Protein AF-W0RCT0-F1 (afdb_monomer_lite)

pLDDT: mean 73.93, std 15.57, range [37.97, 93.81]

Organism: NCBI:txid861299

Sequence (173 aa):
MTDSDYLAAVEHELTRVGLSLAELPGLAMASDAREPFLARLRTLPPGAGWRDVFPDLPPDWREWDALPRYRPLGAYDYAEPPAGPAVHIQWPDRDGDAGRLDTLVAAARAVGWPVYGAGLIPITNAAWPTMDALVVLTRGTEEDTLGKFVEWLEAWSDASLAAIPRRGTEQYR

Radius of gyration: 17.34 Å; chains: 1; bounding box: 39×31×48 Å

Secondary structure (DSSP, 8-state):
--HHHHHHHHHHHHHHHT--GGG--TTTT-GGGHHHHHHHHHHSPTT--HHHH-TT--TTGGGGGS--S----STT--SS---S-EEEEEESSTT--HHHHHHHHHHHHHTT--EEEEEEEE---SS---EEEEEEEPTT--HHHHHHHHHHHHHH-SPEEEEEEE-S-----

Foldseek 3Di:
DDPVVLVVLVQVLCVQQPHHPVLDDPLLPFPVCSVVLSVQSVPDHRVDDPCSSPVPQDPCNVCPVVDLDDDAPPPPRDPDHALAWKFKKWAQDPPDDPVVLVVVQVVCVVVPFQFPDKDWDFDPDPVRGIIMMMTGGHQPQAQVSVVVVQVCDVVPDSIHTRDTPDHSPDDRD

Structure (mmCIF, N/CA/C/O backbone):
data_AF-W0RCT0-F1
#
_entry.id   AF-W0RCT0-F1
#
loop_
_atom_site.group_PDB
_atom_site.id
_atom_site.type_symbol
_atom_site.label_atom_id
_atom_site.label_alt_id
_atom_site.label_comp_id
_atom_site.label_asym_id
_atom_site.label_entity_id
_atom_site.label_seq_id
_atom_site.pdbx_PDB_ins_code
_atom_site.Cartn_x
_atom_site.Cartn_y
_atom_site.Cartn_z
_atom_site.occupancy
_atom_site.B_iso_or_equiv
_atom_site.auth_seq_id
_atom_site.auth_comp_id
_atom_site.auth_asym_id
_atom_site.auth_atom_id
_atom_site.pdbx_PDB_model_num
ATOM 1 N N . MET A 1 1 ? 20.350 11.265 -3.264 1.00 65.06 1 MET A N 1
ATOM 2 C CA . MET A 1 1 ? 19.461 11.712 -4.355 1.00 65.06 1 MET A CA 1
ATOM 3 C C . MET A 1 1 ? 18.214 12.259 -3.691 1.00 65.06 1 MET A C 1
ATOM 5 O O . MET A 1 1 ? 17.753 11.609 -2.761 1.00 65.06 1 MET A O 1
ATOM 9 N N . THR A 1 2 ? 17.741 13.454 -4.043 1.00 81.44 2 THR A N 1
ATOM 10 C CA . THR A 1 2 ? 16.476 13.947 -3.471 1.00 81.44 2 THR A CA 1
ATOM 11 C C . THR A 1 2 ? 15.292 13.224 -4.116 1.00 81.44 2 THR A C 1
ATOM 13 O O . THR A 1 2 ? 15.430 12.675 -5.209 1.00 81.44 2 THR A O 1
ATOM 16 N N . ASP A 1 3 ? 14.124 13.236 -3.474 1.00 75.38 3 ASP A N 1
ATOM 17 C CA . ASP A 1 3 ? 12.895 12.665 -4.048 1.00 75.38 3 ASP A CA 1
ATOM 18 C C . ASP A 1 3 ? 12.552 13.300 -5.403 1.00 75.38 3 ASP A C 1
ATOM 20 O O . ASP A 1 3 ? 12.142 12.609 -6.334 1.00 75.38 3 ASP A O 1
ATOM 24 N N . SER A 1 4 ? 12.816 14.603 -5.543 1.00 79.44 4 SER A N 1
ATOM 25 C CA . SER A 1 4 ? 12.659 15.330 -6.804 1.00 79.44 4 SER A CA 1
ATOM 26 C C . SER A 1 4 ? 13.616 14.825 -7.888 1.00 79.44 4 SER A C 1
ATOM 28 O O . SER A 1 4 ? 13.201 14.628 -9.029 1.00 79.44 4 SER A O 1
ATOM 30 N N . ASP A 1 5 ? 14.887 14.592 -7.547 1.00 84.31 5 ASP A N 1
ATOM 31 C CA . ASP A 1 5 ? 15.881 14.088 -8.506 1.00 84.31 5 ASP A CA 1
ATOM 32 C C . ASP A 1 5 ? 15.563 12.653 -8.942 1.00 84.31 5 ASP A C 1
ATOM 34 O O . ASP A 1 5 ? 15.767 12.286 -10.099 1.00 84.31 5 ASP A O 1
ATOM 38 N N . TYR A 1 6 ? 15.053 11.840 -8.014 1.00 84.94 6 TYR A N 1
ATOM 39 C CA . TYR A 1 6 ? 14.646 10.468 -8.288 1.00 84.94 6 TYR A CA 1
ATOM 40 C C . TYR A 1 6 ? 13.471 10.415 -9.266 1.00 84.94 6 TYR A C 1
ATOM 42 O O . TYR A 1 6 ? 13.548 9.713 -10.274 1.00 84.94 6 TYR A O 1
ATOM 50 N N . LEU A 1 7 ? 12.411 11.186 -9.006 1.00 84.38 7 LEU A N 1
ATOM 51 C CA . LEU A 1 7 ? 11.234 11.234 -9.875 1.00 84.38 7 LEU A CA 1
ATOM 52 C C . LEU A 1 7 ? 11.590 11.712 -11.284 1.00 84.38 7 LEU A C 1
ATOM 54 O O . LEU A 1 7 ? 11.172 11.087 -12.255 1.00 84.38 7 LEU A O 1
ATOM 58 N N . ALA A 1 8 ? 12.432 12.742 -11.399 1.00 86.81 8 ALA A N 1
ATOM 59 C CA . ALA A 1 8 ? 12.912 13.220 -12.692 1.00 86.81 8 ALA A CA 1
ATOM 60 C C . ALA A 1 8 ? 13.717 12.146 -13.448 1.00 86.81 8 ALA A C 1
ATOM 62 O O . ALA A 1 8 ? 13.569 11.987 -14.661 1.00 86.81 8 ALA A O 1
ATOM 63 N N . ALA A 1 9 ? 14.552 11.375 -12.743 1.00 89.56 9 ALA A N 1
ATOM 64 C CA . ALA A 1 9 ? 15.315 10.287 -13.348 1.00 89.56 9 ALA A CA 1
ATOM 65 C C . ALA A 1 9 ? 14.415 9.131 -13.815 1.00 89.56 9 ALA A C 1
ATOM 67 O O . ALA A 1 9 ? 14.640 8.579 -14.891 1.00 89.56 9 ALA A O 1
ATOM 68 N N . VAL A 1 10 ? 13.390 8.780 -13.036 1.00 88.75 10 VAL A N 1
ATOM 69 C CA . VAL A 1 10 ? 12.400 7.764 -13.417 1.00 88.75 10 VAL A CA 1
ATOM 70 C C . VAL A 1 10 ? 11.596 8.221 -14.631 1.00 88.75 10 VAL A C 1
ATOM 72 O O . VAL A 1 10 ? 11.485 7.473 -15.599 1.00 88.75 10 VAL A O 1
ATOM 75 N N . GLU A 1 11 ? 11.078 9.448 -14.620 1.00 90.50 11 GLU A N 1
ATOM 76 C CA . GLU A 1 11 ? 10.303 10.008 -15.731 1.00 90.50 11 GLU A CA 1
ATOM 77 C C . GLU A 1 11 ? 11.115 10.041 -17.032 1.00 90.50 11 GLU A C 1
ATOM 79 O O . GLU A 1 11 ? 10.611 9.665 -18.095 1.00 90.50 11 GLU A O 1
ATOM 84 N N . HIS A 1 12 ? 12.397 10.409 -16.946 1.00 92.75 12 HIS A N 1
ATOM 85 C CA . HIS A 1 12 ? 13.309 10.384 -18.084 1.00 92.75 12 HIS A CA 1
ATOM 86 C C . HIS A 1 12 ? 13.455 8.977 -18.682 1.00 92.75 12 HIS A C 1
ATOM 88 O O . HIS A 1 12 ? 13.325 8.801 -19.896 1.00 92.75 12 HIS A O 1
ATOM 94 N N . GLU A 1 13 ? 13.705 7.966 -17.847 1.00 92.44 13 GLU A N 1
ATOM 95 C CA . GLU A 1 13 ? 13.902 6.591 -18.315 1.00 92.44 13 GLU A CA 1
ATOM 96 C C . GLU A 1 13 ? 12.615 5.963 -18.851 1.00 92.44 13 GLU A C 1
ATOM 98 O O . GLU A 1 13 ? 12.659 5.284 -19.877 1.00 92.44 13 GLU A O 1
ATOM 103 N N . LEU A 1 14 ? 11.468 6.224 -18.215 1.00 89.62 14 LEU A N 1
ATOM 104 C CA . LEU A 1 14 ? 10.161 5.792 -18.716 1.00 89.62 14 LEU A CA 1
ATOM 105 C C . LEU A 1 14 ? 9.887 6.394 -20.095 1.00 89.62 14 LEU A C 1
ATOM 107 O O . LEU A 1 14 ? 9.595 5.660 -21.039 1.00 89.62 14 LEU A O 1
ATOM 111 N N . THR A 1 15 ? 10.101 7.702 -20.248 1.00 90.19 15 THR A N 1
ATOM 112 C CA . THR A 1 15 ? 9.939 8.389 -21.536 1.00 90.19 15 THR A CA 1
ATOM 113 C C . THR A 1 15 ? 10.853 7.785 -22.603 1.00 90.19 15 THR A C 1
ATOM 115 O O . THR A 1 15 ? 10.415 7.546 -23.729 1.00 90.19 15 THR A O 1
ATOM 118 N N . ARG A 1 16 ? 12.112 7.472 -22.257 1.00 92.50 16 ARG A N 1
ATOM 119 C CA . ARG A 1 16 ? 13.075 6.835 -23.172 1.00 92.50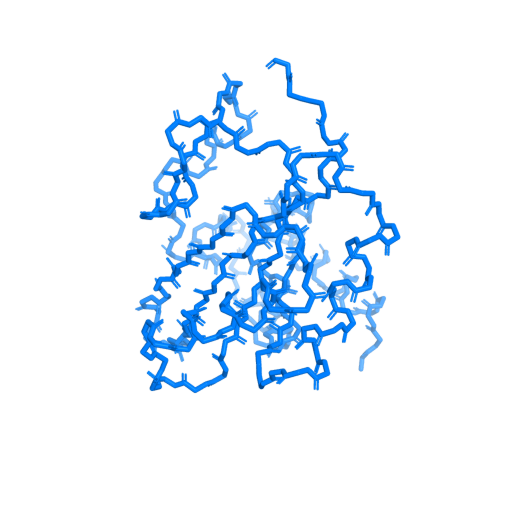 16 ARG A CA 1
ATOM 120 C C . ARG A 1 16 ? 12.581 5.482 -23.685 1.00 92.50 16 ARG A C 1
ATOM 122 O O . ARG A 1 16 ? 12.819 5.160 -24.850 1.00 92.50 16 ARG A O 1
ATOM 129 N N . VAL A 1 17 ? 11.933 4.681 -22.839 1.00 87.94 17 VAL A N 1
ATOM 130 C CA . VAL A 1 17 ? 11.405 3.369 -23.246 1.00 87.94 17 VAL A CA 1
ATOM 131 C C . VAL A 1 17 ? 10.015 3.437 -23.884 1.00 87.94 17 VAL A C 1
ATOM 133 O O . VAL A 1 17 ? 9.593 2.453 -24.485 1.00 87.94 17 VAL A O 1
ATOM 136 N N . GLY A 1 18 ? 9.354 4.599 -23.854 1.00 83.19 18 GLY A N 1
ATOM 137 C CA . GLY A 1 18 ? 8.019 4.812 -24.422 1.00 83.19 18 GLY A CA 1
ATOM 138 C C . GLY A 1 18 ? 6.876 4.564 -23.434 1.00 83.19 18 GLY A C 1
ATOM 139 O O . GLY A 1 18 ? 5.769 4.244 -23.859 1.00 83.19 18 GLY A O 1
ATOM 140 N N . LEU A 1 19 ? 7.147 4.687 -22.134 1.00 85.62 19 LEU A N 1
ATOM 141 C CA . LEU A 1 19 ? 6.190 4.557 -21.035 1.00 85.62 19 LEU A CA 1
ATOM 142 C C . LEU A 1 19 ? 5.981 5.911 -20.339 1.00 85.62 19 LEU A C 1
ATOM 144 O O . LEU A 1 19 ? 6.816 6.809 -20.443 1.00 85.62 19 LEU A O 1
ATOM 148 N N . SER A 1 20 ? 4.875 6.055 -19.610 1.00 84.00 20 SER A N 1
ATOM 149 C CA . SER A 1 20 ? 4.520 7.288 -18.896 1.00 84.00 20 SER A CA 1
ATOM 150 C C . SER A 1 20 ? 4.511 7.089 -17.385 1.00 84.00 20 SER A C 1
ATOM 152 O O . SER A 1 20 ? 3.977 6.102 -16.890 1.00 84.00 20 SER A O 1
ATOM 154 N N . LEU A 1 21 ? 5.017 8.065 -16.626 1.00 79.50 21 LEU A N 1
ATOM 155 C CA . LEU A 1 21 ? 4.924 8.040 -15.162 1.00 79.50 21 LEU A CA 1
ATOM 156 C C . LEU A 1 21 ? 3.463 8.000 -14.672 1.00 79.50 21 LEU A C 1
ATOM 158 O O . LEU A 1 21 ? 3.184 7.401 -13.639 1.00 79.50 21 LEU A O 1
ATOM 162 N N . ALA A 1 22 ? 2.527 8.582 -15.429 1.00 75.88 22 ALA A N 1
ATOM 163 C CA . ALA A 1 22 ? 1.101 8.568 -15.095 1.00 75.88 22 ALA A CA 1
ATOM 164 C C . ALA A 1 22 ? 0.458 7.170 -15.191 1.00 75.88 22 ALA A C 1
ATOM 166 O O . ALA A 1 22 ? -0.593 6.946 -14.604 1.00 75.88 22 ALA A O 1
ATOM 167 N N . GLU A 1 23 ? 1.087 6.244 -15.918 1.00 73.75 23 GLU A N 1
ATOM 168 C CA . GLU A 1 23 ? 0.618 4.865 -16.127 1.00 73.75 23 GLU A CA 1
ATOM 169 C C . GLU A 1 23 ? 1.388 3.856 -15.258 1.00 73.75 23 GLU A C 1
ATOM 171 O O . GLU A 1 23 ? 1.240 2.642 -15.415 1.00 73.75 23 GLU A O 1
ATOM 176 N N . LEU A 1 24 ? 2.254 4.348 -14.366 1.00 75.44 24 LEU A N 1
ATOM 177 C CA . LEU A 1 24 ? 3.042 3.518 -13.468 1.00 75.44 24 LEU A CA 1
ATOM 178 C C . LEU A 1 24 ? 2.098 2.716 -12.548 1.00 75.44 24 LEU A C 1
ATOM 180 O O . LEU A 1 24 ? 1.269 3.316 -11.859 1.00 75.44 24 LEU A O 1
ATOM 184 N N . PRO A 1 25 ? 2.227 1.378 -12.471 1.00 66.25 25 PRO A N 1
ATOM 185 C CA . PRO A 1 25 ? 1.477 0.587 -11.503 1.00 66.25 25 PRO A CA 1
ATOM 186 C C . PRO A 1 25 ? 1.712 1.104 -10.076 1.00 66.25 25 PRO A C 1
ATOM 188 O O . PRO A 1 25 ? 2.859 1.255 -9.656 1.00 66.25 25 PRO A O 1
ATOM 191 N N . GLY A 1 26 ? 0.640 1.317 -9.304 1.00 56.88 26 GLY A N 1
ATOM 192 C CA . GLY A 1 26 ? 0.707 1.881 -7.943 1.00 56.88 26 GLY A CA 1
ATOM 193 C C . GLY A 1 26 ? 1.558 1.091 -6.932 1.00 56.88 26 GLY A C 1
ATOM 194 O O . GLY A 1 26 ? 1.886 1.615 -5.875 1.00 56.88 26 GLY A O 1
ATOM 195 N N . LEU A 1 27 ? 1.962 -0.137 -7.274 1.00 50.53 27 LEU A N 1
ATOM 196 C CA . LEU A 1 27 ? 2.851 -1.009 -6.493 1.00 50.53 27 LEU A CA 1
ATOM 197 C C . LEU A 1 27 ? 4.353 -0.703 -6.677 1.00 50.53 27 LEU A C 1
ATOM 199 O O . LEU A 1 27 ? 5.186 -1.262 -5.974 1.00 50.53 27 LEU A O 1
ATOM 203 N N . ALA A 1 28 ? 4.729 0.170 -7.615 1.00 52.66 28 ALA A N 1
ATOM 204 C CA . ALA A 1 28 ? 6.123 0.394 -8.009 1.00 52.66 28 ALA A CA 1
ATOM 205 C C . ALA A 1 28 ? 6.925 1.358 -7.112 1.00 52.66 28 ALA A C 1
ATOM 207 O O . ALA A 1 28 ? 8.127 1.520 -7.313 1.00 52.66 28 ALA A O 1
ATOM 208 N N . MET A 1 29 ? 6.274 2.035 -6.163 1.00 53.03 29 MET A N 1
ATOM 209 C CA . MET A 1 29 ? 6.847 3.182 -5.442 1.00 53.03 29 MET A CA 1
ATOM 210 C C . MET A 1 29 ? 7.112 2.902 -3.956 1.00 53.03 29 MET A C 1
ATOM 212 O O . MET A 1 29 ? 7.100 3.829 -3.150 1.00 53.03 29 MET A O 1
ATOM 216 N N . ALA A 1 30 ? 7.381 1.647 -3.584 1.00 54.38 30 ALA A N 1
ATOM 217 C CA . ALA A 1 30 ? 7.903 1.340 -2.253 1.00 54.38 30 ALA A CA 1
ATOM 218 C C . ALA A 1 30 ? 9.282 2.011 -2.068 1.00 54.38 30 ALA A C 1
ATOM 220 O O . ALA A 1 30 ? 10.145 1.934 -2.951 1.00 54.38 30 ALA A O 1
ATOM 221 N N . SER A 1 31 ? 9.488 2.694 -0.935 1.00 53.72 31 SER A N 1
ATOM 222 C CA . SER A 1 31 ? 10.670 3.537 -0.670 1.00 53.72 31 SER A CA 1
ATOM 223 C C . SER A 1 31 ? 12.003 2.807 -0.815 1.00 53.72 31 SER A C 1
ATOM 225 O O . SER A 1 31 ? 12.995 3.422 -1.203 1.00 53.72 31 SER A O 1
ATOM 227 N N . ASP A 1 32 ? 12.010 1.501 -0.564 1.00 60.44 32 ASP A N 1
ATOM 228 C CA . ASP A 1 32 ? 13.235 0.711 -0.424 1.00 60.44 32 ASP A CA 1
ATOM 229 C C . ASP A 1 32 ? 13.711 0.115 -1.762 1.00 60.44 32 ASP A C 1
ATOM 231 O O . ASP A 1 32 ? 14.803 -0.446 -1.854 1.00 60.44 32 ASP A O 1
ATOM 235 N N . ALA A 1 33 ? 12.919 0.269 -2.831 1.00 69.69 33 ALA A N 1
ATOM 236 C CA . ALA A 1 33 ? 13.208 -0.265 -4.163 1.00 69.69 33 ALA A CA 1
ATOM 237 C C . ALA A 1 33 ? 13.616 0.808 -5.189 1.00 69.69 33 ALA A C 1
ATOM 239 O O . ALA A 1 33 ? 13.757 0.497 -6.374 1.00 69.69 33 ALA A O 1
ATOM 240 N N . ARG A 1 34 ? 13.847 2.057 -4.760 1.00 79.94 34 ARG A N 1
ATOM 241 C CA . ARG A 1 34 ? 14.100 3.207 -5.648 1.00 79.94 34 ARG A CA 1
ATOM 242 C C . ARG A 1 34 ? 15.299 3.002 -6.583 1.00 79.94 34 ARG A C 1
ATOM 244 O O . ARG A 1 34 ? 15.155 3.051 -7.806 1.00 79.94 34 ARG A O 1
ATOM 251 N N . GLU A 1 35 ? 16.491 2.744 -6.048 1.00 82.38 35 GLU A N 1
ATOM 252 C CA . GLU A 1 35 ? 17.690 2.526 -6.865 1.00 82.38 35 GLU A CA 1
ATOM 253 C C . GLU A 1 35 ? 17.614 1.252 -7.729 1.00 82.38 35 GLU A C 1
ATOM 255 O O . GLU A 1 35 ? 17.923 1.347 -8.923 1.00 82.38 35 GLU A O 1
ATOM 260 N N . PRO A 1 36 ? 17.185 0.081 -7.206 1.00 82.62 36 PRO A N 1
ATOM 261 C CA . PRO A 1 36 ? 16.976 -1.116 -8.022 1.00 82.62 36 PRO A CA 1
ATOM 262 C C . PRO A 1 36 ? 15.994 -0.904 -9.180 1.00 82.62 36 PRO A C 1
ATOM 264 O O . PRO A 1 36 ? 16.246 -1.366 -10.296 1.00 82.62 36 PRO A O 1
ATOM 267 N N . PHE A 1 37 ? 14.903 -0.172 -8.943 1.00 85.00 37 PHE A N 1
ATOM 268 C CA . PHE A 1 37 ? 13.906 0.137 -9.961 1.00 85.00 37 PHE A CA 1
ATOM 269 C C . PHE A 1 37 ? 14.484 1.013 -11.077 1.00 85.00 37 PHE A C 1
ATOM 271 O O . PHE A 1 37 ? 14.402 0.663 -12.257 1.00 85.00 37 PHE A O 1
ATOM 278 N N . LEU A 1 38 ? 15.158 2.110 -10.720 1.00 87.75 38 LEU A N 1
ATOM 279 C CA . LEU A 1 38 ? 15.796 2.985 -11.703 1.00 87.75 38 LEU A CA 1
ATOM 280 C C . LEU A 1 38 ? 16.899 2.257 -12.490 1.00 87.75 38 LEU A C 1
ATOM 282 O O . LEU A 1 38 ? 17.033 2.444 -13.702 1.00 87.75 38 LEU A O 1
ATOM 286 N N . ALA A 1 39 ? 17.676 1.394 -11.827 1.00 88.25 39 ALA A N 1
ATOM 287 C CA . ALA A 1 39 ? 18.671 0.553 -12.485 1.00 88.25 39 ALA A CA 1
ATOM 288 C C . ALA A 1 39 ? 18.023 -0.406 -13.493 1.00 88.25 39 ALA A C 1
ATOM 290 O O . ALA A 1 39 ? 18.525 -0.541 -14.609 1.00 88.25 39 ALA A O 1
ATOM 291 N N . ARG A 1 40 ? 16.883 -1.018 -13.149 1.00 86.50 40 ARG A N 1
ATOM 292 C CA . ARG A 1 40 ? 16.122 -1.876 -14.065 1.00 86.50 40 ARG A CA 1
ATOM 293 C C . ARG A 1 40 ? 15.663 -1.105 -15.299 1.00 86.50 40 ARG A C 1
ATOM 295 O O . ARG A 1 40 ? 15.930 -1.573 -16.406 1.00 86.50 40 ARG A O 1
ATOM 302 N N . LEU A 1 41 ? 15.052 0.071 -15.141 1.00 89.44 41 LEU A N 1
ATOM 303 C CA . LEU A 1 41 ? 14.577 0.882 -16.272 1.00 89.44 41 LEU A CA 1
ATOM 304 C C . LEU A 1 41 ? 15.693 1.189 -17.280 1.00 89.44 41 LEU A C 1
ATOM 306 O O . LEU A 1 41 ? 15.504 1.025 -18.486 1.00 89.44 41 LEU A O 1
ATOM 310 N N . ARG A 1 42 ? 16.893 1.524 -16.793 1.00 92.75 42 ARG A N 1
ATOM 311 C CA . ARG A 1 42 ? 18.078 1.804 -17.626 1.00 92.75 42 ARG A CA 1
ATOM 312 C C . ARG A 1 42 ? 18.539 0.624 -18.481 1.00 92.75 42 ARG A C 1
ATOM 314 O O . ARG A 1 42 ? 19.172 0.835 -19.510 1.00 92.75 42 ARG A O 1
ATOM 321 N N . THR A 1 43 ? 18.232 -0.609 -18.078 1.00 93.06 43 THR A N 1
ATOM 322 C CA . THR A 1 43 ? 18.593 -1.815 -18.847 1.00 93.06 43 THR A CA 1
ATOM 323 C C . THR A 1 43 ? 17.619 -2.133 -19.979 1.00 93.06 43 THR A C 1
ATOM 325 O O . THR A 1 43 ? 17.933 -2.958 -20.836 1.00 93.06 43 THR A O 1
ATOM 328 N N . LEU A 1 44 ? 16.440 -1.507 -19.993 1.00 91.12 44 LEU A N 1
ATOM 329 C CA . LEU A 1 44 ? 15.389 -1.838 -20.946 1.00 91.12 44 LEU A CA 1
ATOM 330 C C . LEU A 1 44 ? 15.596 -1.135 -22.298 1.00 91.12 44 LEU A C 1
ATOM 332 O O . LEU A 1 44 ? 15.957 0.051 -22.339 1.00 91.12 44 LEU A O 1
ATOM 336 N N . PRO A 1 45 ? 15.346 -1.837 -23.417 1.00 88.06 45 PRO A N 1
ATOM 337 C CA . PRO A 1 45 ? 15.419 -1.243 -24.744 1.00 88.06 45 PRO A CA 1
ATOM 338 C C . PRO A 1 45 ? 14.244 -0.279 -24.994 1.00 88.06 45 PRO A C 1
ATOM 340 O O . PRO A 1 45 ? 13.187 -0.414 -24.374 1.00 88.06 45 PRO A O 1
ATOM 343 N N . PRO A 1 46 ? 14.385 0.680 -25.927 1.00 88.25 46 PRO A N 1
ATOM 344 C CA . PRO A 1 46 ? 13.249 1.451 -26.427 1.00 88.25 46 PRO A CA 1
ATOM 345 C C . PRO A 1 46 ? 12.120 0.540 -26.928 1.00 88.25 46 PRO A C 1
ATOM 347 O O . PRO A 1 46 ? 12.385 -0.443 -27.621 1.00 88.25 46 PRO A O 1
ATOM 350 N N . GLY A 1 47 ? 10.872 0.868 -26.588 1.00 76.75 47 GLY A N 1
ATOM 351 C CA . GLY A 1 47 ? 9.698 0.053 -26.910 1.00 76.75 47 GLY A CA 1
ATOM 352 C C . GLY A 1 47 ? 9.399 -1.061 -25.902 1.00 76.75 47 GLY A C 1
ATOM 353 O O . GLY A 1 47 ? 8.462 -1.825 -26.128 1.00 76.75 47 GLY A O 1
ATOM 354 N N . ALA A 1 48 ? 10.165 -1.160 -24.808 1.00 83.00 48 ALA A N 1
ATOM 355 C CA . ALA A 1 48 ? 9.826 -2.030 -23.688 1.00 83.00 48 ALA A CA 1
ATOM 356 C C . ALA A 1 48 ? 8.457 -1.653 -23.099 1.00 83.00 48 ALA A C 1
ATOM 358 O O . ALA A 1 48 ? 8.127 -0.480 -22.924 1.00 83.00 48 ALA A O 1
ATOM 359 N N . GLY A 1 49 ? 7.653 -2.664 -22.793 1.00 82.50 49 GLY A N 1
ATOM 360 C CA . GLY A 1 49 ? 6.347 -2.513 -22.176 1.00 82.50 49 GLY A CA 1
ATOM 361 C C . GLY A 1 49 ? 6.403 -2.624 -20.655 1.00 82.50 49 GLY A C 1
ATOM 362 O O . GLY A 1 49 ? 7.378 -3.079 -20.063 1.00 82.50 49 GLY A O 1
ATOM 363 N N . TRP A 1 50 ? 5.285 -2.308 -20.008 1.00 80.62 50 TRP A N 1
ATOM 364 C CA . TRP A 1 50 ? 5.135 -2.462 -18.560 1.00 80.62 50 TRP A CA 1
ATOM 365 C C . TRP A 1 50 ? 5.402 -3.878 -18.042 1.00 80.62 50 TRP A C 1
ATOM 367 O O . TRP A 1 50 ? 5.899 -4.024 -16.933 1.00 80.62 50 TRP A O 1
ATOM 377 N N . ARG A 1 51 ? 5.162 -4.917 -18.850 1.00 80.62 51 ARG A N 1
ATOM 378 C CA . ARG A 1 51 ? 5.515 -6.304 -18.502 1.00 80.62 51 ARG A CA 1
ATOM 379 C C . ARG A 1 51 ? 7.020 -6.580 -18.511 1.00 80.62 51 ARG A C 1
ATOM 381 O O . ARG A 1 51 ? 7.469 -7.488 -17.826 1.00 80.62 51 ARG A O 1
ATOM 388 N N . ASP A 1 52 ? 7.809 -5.810 -19.253 1.00 81.81 52 ASP A N 1
ATOM 389 C CA . ASP A 1 52 ? 9.271 -5.922 -19.213 1.00 81.81 52 ASP A CA 1
ATOM 390 C C . ASP A 1 52 ? 9.839 -5.258 -17.949 1.00 81.81 52 ASP A C 1
ATOM 392 O O . ASP A 1 52 ? 10.860 -5.694 -17.403 1.00 81.81 52 ASP A O 1
ATOM 396 N N . VAL A 1 53 ? 9.150 -4.218 -17.463 1.00 79.12 53 VAL A N 1
ATOM 397 C CA . VAL A 1 53 ? 9.431 -3.549 -16.186 1.00 79.12 53 VAL A CA 1
ATOM 398 C C . VAL A 1 53 ? 8.991 -4.431 -15.011 1.00 79.12 53 VAL A C 1
ATOM 400 O O . VAL A 1 53 ? 9.781 -4.668 -14.100 1.00 79.12 53 VAL A O 1
ATOM 403 N N . PHE A 1 54 ? 7.770 -4.966 -15.077 1.00 78.81 54 PHE A N 1
ATOM 404 C CA . PHE A 1 54 ? 7.117 -5.785 -14.057 1.00 78.81 54 PHE A CA 1
ATOM 405 C C . PHE A 1 54 ? 6.604 -7.098 -14.679 1.00 78.81 54 PHE A C 1
ATOM 407 O O . PHE A 1 54 ? 5.458 -7.170 -15.134 1.00 78.81 54 PHE A O 1
ATOM 414 N N . PRO A 1 55 ? 7.436 -8.154 -14.705 1.00 73.38 55 PRO A N 1
ATOM 415 C CA . PRO A 1 55 ? 7.079 -9.440 -15.314 1.00 73.38 55 PRO A CA 1
ATOM 416 C C . PRO A 1 55 ? 5.853 -10.105 -14.687 1.00 73.38 55 PRO A C 1
ATOM 418 O O . PRO A 1 55 ? 5.136 -10.839 -15.366 1.00 73.38 55 PRO A O 1
ATOM 421 N N . ASP A 1 56 ? 5.598 -9.800 -13.415 1.00 67.06 56 ASP A N 1
ATOM 422 C CA . ASP A 1 56 ? 4.507 -10.360 -12.618 1.00 67.06 56 ASP A CA 1
ATOM 423 C C . ASP A 1 56 ? 3.169 -9.628 -12.830 1.00 67.06 56 ASP A C 1
ATOM 425 O O . ASP A 1 56 ? 2.178 -9.945 -12.171 1.00 67.06 56 ASP A O 1
ATOM 429 N N . LEU A 1 57 ? 3.109 -8.646 -13.741 1.00 68.69 57 LEU A N 1
ATOM 430 C CA . LEU A 1 57 ? 1.853 -7.964 -14.040 1.00 68.69 57 LEU A CA 1
ATOM 431 C C . LEU A 1 57 ? 0.803 -8.955 -14.560 1.00 68.69 57 LEU A C 1
ATOM 433 O O . LEU A 1 57 ? 1.068 -9.688 -15.525 1.00 68.69 57 LEU A O 1
ATOM 437 N N . PRO A 1 58 ? -0.415 -8.938 -13.987 1.00 64.75 58 PRO A N 1
ATOM 438 C CA . PRO A 1 58 ? -1.514 -9.760 -14.458 1.00 64.75 58 PRO A CA 1
ATOM 439 C C . PRO A 1 58 ? -1.789 -9.547 -15.947 1.00 64.75 58 PRO A C 1
ATOM 441 O O . PRO A 1 58 ? -1.587 -8.444 -16.474 1.00 64.75 58 PRO A O 1
ATOM 444 N N . PRO A 1 59 ? -2.271 -10.576 -16.665 1.00 63.72 59 PRO A N 1
ATOM 445 C CA . PRO A 1 59 ? -2.433 -10.450 -18.096 1.00 63.72 59 PRO A CA 1
ATOM 446 C C . PRO A 1 59 ? -3.397 -9.354 -18.557 1.00 63.72 59 PRO A C 1
ATOM 448 O O . PRO A 1 59 ? -3.206 -8.808 -19.645 1.00 63.72 59 PRO A O 1
ATOM 451 N N . ASP A 1 60 ? -4.370 -9.033 -17.707 1.00 62.66 60 ASP A N 1
ATOM 452 C CA . ASP A 1 60 ? -5.439 -8.045 -17.851 1.00 62.66 60 ASP A CA 1
ATOM 453 C C . ASP A 1 60 ? -5.092 -6.673 -17.242 1.00 62.66 60 ASP A C 1
ATOM 455 O O . ASP A 1 60 ? -5.952 -5.804 -17.145 1.00 62.66 60 ASP A O 1
ATOM 459 N N . TRP A 1 61 ? -3.830 -6.431 -16.874 1.00 64.50 61 TRP A N 1
ATOM 460 C CA . TRP A 1 61 ? -3.392 -5.181 -16.244 1.00 64.50 61 TRP A CA 1
ATOM 461 C C . TRP A 1 61 ? -3.750 -3.906 -17.037 1.00 64.50 61 TRP A C 1
ATOM 463 O O . TRP A 1 61 ? -4.117 -2.894 -16.452 1.00 64.50 61 TRP A O 1
ATOM 473 N N . ARG A 1 62 ? -3.722 -3.946 -18.379 1.00 55.31 62 ARG A N 1
ATOM 474 C CA . ARG A 1 62 ? -4.122 -2.799 -19.226 1.00 55.31 62 ARG A CA 1
ATOM 475 C C . ARG A 1 62 ? -5.634 -2.545 -19.267 1.00 55.31 62 ARG A C 1
ATOM 477 O O . ARG A 1 62 ? -6.051 -1.488 -19.723 1.00 55.31 62 ARG A O 1
ATOM 484 N N . GLU A 1 63 ? -6.457 -3.490 -18.816 1.00 44.22 63 GLU A N 1
ATOM 485 C CA . GLU A 1 63 ? -7.908 -3.301 -18.690 1.00 44.22 63 GLU A CA 1
ATOM 486 C C . GLU A 1 63 ? -8.291 -2.612 -17.369 1.00 44.22 63 GLU A C 1
ATOM 488 O O . GLU A 1 63 ? -9.468 -2.320 -17.150 1.00 44.22 63 GLU A O 1
ATOM 493 N N . TRP A 1 64 ? -7.316 -2.311 -16.500 1.00 42.38 64 TRP A N 1
ATOM 494 C CA . TRP A 1 64 ? -7.548 -1.614 -15.231 1.00 42.38 64 TRP A CA 1
ATOM 495 C C . TRP A 1 64 ? -8.081 -0.185 -15.419 1.00 42.38 64 TRP A C 1
ATOM 497 O O . TRP A 1 64 ? -8.878 0.259 -14.597 1.00 42.38 64 TRP A O 1
ATOM 507 N N . ASP A 1 65 ? -7.761 0.483 -16.532 1.00 40.25 65 ASP A N 1
ATOM 508 C CA . ASP A 1 65 ? -8.286 1.821 -16.856 1.00 40.25 65 ASP A CA 1
ATOM 509 C C . ASP A 1 65 ? -9.695 1.802 -17.488 1.00 40.25 65 ASP A C 1
ATOM 511 O O . ASP A 1 65 ? -10.330 2.848 -17.632 1.00 40.25 65 ASP A O 1
ATOM 515 N N . ALA A 1 66 ? -10.212 0.628 -17.878 1.00 39.81 66 ALA A N 1
ATOM 516 C CA . ALA A 1 66 ? -11.419 0.507 -18.705 1.00 39.81 66 ALA A CA 1
ATOM 517 C C . ALA A 1 66 ? -12.667 -0.039 -17.983 1.00 39.81 66 ALA A C 1
ATOM 519 O O . ALA A 1 66 ? -13.719 -0.171 -18.614 1.00 39.81 66 ALA A O 1
ATOM 520 N N . LEU A 1 67 ? -12.611 -0.348 -16.683 1.00 37.97 67 LEU A N 1
ATOM 521 C CA . LEU A 1 67 ? -13.746 -0.942 -15.965 1.00 37.97 67 LEU A CA 1
ATOM 522 C C . LEU A 1 67 ? -14.295 -0.035 -14.849 1.00 37.97 67 LEU A C 1
ATOM 524 O O . LEU A 1 67 ? -13.641 0.138 -13.823 1.00 37.97 67 LEU A O 1
ATOM 528 N N . PRO A 1 68 ? -15.554 0.441 -14.946 1.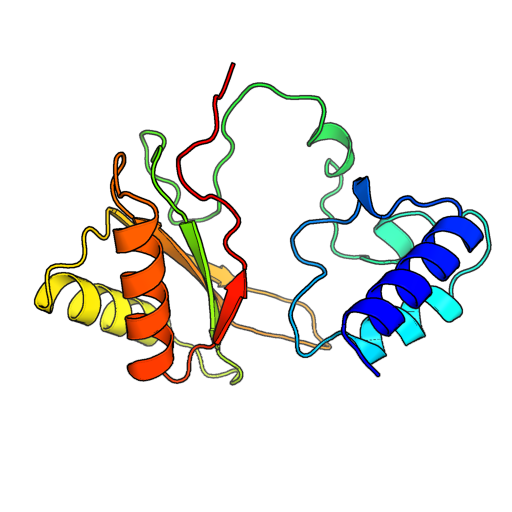00 49.47 68 PRO A N 1
ATOM 529 C CA . PRO A 1 68 ? -16.318 0.813 -13.771 1.00 49.47 68 PRO A CA 1
ATOM 530 C C . PRO A 1 68 ? -16.874 -0.481 -13.174 1.00 49.47 68 PRO A C 1
ATOM 532 O O . PRO A 1 68 ? -17.890 -0.994 -13.646 1.00 49.47 68 PRO A O 1
ATOM 535 N N . ARG A 1 69 ? -16.168 -1.061 -12.199 1.00 44.69 69 ARG A N 1
ATOM 536 C CA . ARG A 1 69 ? -16.699 -1.978 -11.172 1.00 44.69 69 ARG A CA 1
ATOM 537 C C . ARG A 1 69 ? -15.560 -2.400 -10.253 1.00 44.69 69 ARG A C 1
ATOM 539 O O . ARG A 1 69 ? -14.595 -3.012 -10.697 1.00 44.69 69 ARG A O 1
ATOM 546 N N . TYR A 1 70 ? -15.730 -2.078 -8.975 1.00 44.12 70 TYR A N 1
ATOM 547 C CA . TYR A 1 70 ? -14.999 -2.633 -7.840 1.00 44.12 70 TYR A CA 1
ATOM 548 C C . TYR A 1 70 ? -14.545 -4.081 -8.096 1.00 44.12 70 TYR A C 1
ATOM 550 O O . TYR A 1 70 ? -15.383 -4.940 -8.386 1.00 44.12 70 TYR A O 1
ATOM 558 N N . ARG A 1 71 ? -13.233 -4.339 -8.002 1.00 42.06 71 ARG A N 1
ATOM 559 C CA . ARG A 1 71 ? -12.672 -5.693 -7.998 1.00 42.06 71 ARG A CA 1
ATOM 560 C C . ARG A 1 71 ? -12.005 -6.000 -6.651 1.00 42.06 71 ARG A C 1
ATOM 562 O O . ARG A 1 71 ? -11.390 -5.103 -6.074 1.00 42.06 71 ARG A O 1
ATOM 569 N N . PRO A 1 72 ? -12.087 -7.261 -6.203 1.00 45.75 72 PRO A N 1
ATOM 570 C CA . PRO A 1 72 ? -11.497 -7.721 -4.959 1.00 45.75 72 PRO A CA 1
ATOM 571 C C . PRO A 1 72 ? -10.001 -7.463 -4.793 1.00 45.75 72 PRO A C 1
ATOM 573 O O . PRO A 1 72 ? -9.228 -7.784 -5.691 1.00 45.75 72 PRO A O 1
ATOM 576 N N . LEU A 1 73 ? -9.580 -6.986 -3.615 1.00 48.44 73 LEU A N 1
ATOM 577 C CA . LEU A 1 73 ? -8.160 -6.790 -3.265 1.00 48.44 73 LEU A CA 1
ATOM 578 C C . LEU A 1 73 ? -7.472 -8.054 -2.694 1.00 48.44 73 LEU A C 1
ATOM 580 O O . LEU A 1 73 ? -6.333 -7.976 -2.244 1.00 48.44 73 LEU A O 1
ATOM 584 N N . GLY A 1 74 ? -8.129 -9.223 -2.712 1.00 47.72 74 GLY A N 1
ATOM 585 C CA . GLY A 1 74 ? -7.557 -10.504 -2.262 1.00 47.72 74 GLY A CA 1
ATOM 586 C C . GLY A 1 74 ? -8.525 -11.353 -1.430 1.00 47.72 74 GLY A C 1
ATOM 587 O O . GLY A 1 74 ? -9.733 -11.146 -1.474 1.00 47.72 74 GLY A O 1
ATOM 588 N N . ALA A 1 75 ? -8.004 -12.304 -0.641 1.00 41.59 75 ALA A N 1
ATOM 589 C CA . ALA A 1 75 ? -8.801 -13.218 0.204 1.00 41.59 75 ALA A CA 1
ATOM 590 C C . ALA A 1 75 ? -9.599 -12.527 1.331 1.00 41.59 75 ALA A C 1
ATOM 592 O O . ALA A 1 75 ? -10.387 -13.162 2.026 1.00 41.59 75 ALA A O 1
ATOM 593 N N . TYR A 1 76 ? -9.391 -11.226 1.494 1.00 46.97 76 TYR A N 1
ATOM 594 C CA . TYR A 1 76 ? -10.027 -10.379 2.495 1.00 46.97 76 TYR A CA 1
ATOM 595 C C . TYR A 1 76 ? -10.908 -9.316 1.853 1.00 46.97 76 TYR A C 1
ATOM 597 O O . TYR A 1 76 ? -11.198 -8.278 2.444 1.00 46.97 76 TYR A O 1
ATOM 605 N N . ASP A 1 77 ? -11.321 -9.574 0.617 1.00 43.66 77 ASP A N 1
ATOM 606 C CA . ASP A 1 77 ? -12.330 -8.773 -0.023 1.00 43.66 77 ASP A CA 1
ATOM 607 C C . ASP A 1 77 ? -13.693 -9.014 0.619 1.00 43.66 77 ASP A C 1
ATOM 609 O O . ASP A 1 77 ? -14.160 -10.147 0.766 1.00 43.66 77 ASP A O 1
ATOM 613 N N . TYR A 1 78 ? -14.308 -7.926 1.060 1.00 50.59 78 TYR A N 1
ATOM 614 C CA . TYR A 1 78 ? -15.570 -7.962 1.778 1.00 50.59 78 TYR A CA 1
ATOM 615 C C . TYR A 1 78 ? -16.720 -8.148 0.793 1.00 50.59 78 TYR A C 1
ATOM 617 O O . TYR A 1 78 ? -16.724 -7.581 -0.296 1.00 50.59 78 TYR A O 1
ATOM 625 N N . ALA A 1 79 ? -17.733 -8.915 1.203 1.00 41.44 79 ALA A N 1
ATOM 626 C CA . ALA A 1 79 ? -18.926 -9.185 0.397 1.00 41.44 79 ALA A CA 1
ATOM 627 C C . ALA A 1 79 ? -19.707 -7.912 -0.010 1.00 41.44 79 ALA A C 1
ATOM 629 O O . ALA A 1 79 ? -20.512 -7.958 -0.940 1.00 41.44 79 ALA A O 1
ATOM 630 N N . GLU A 1 80 ? -19.451 -6.783 0.658 1.00 47.66 80 GLU A N 1
ATOM 631 C CA . GLU A 1 80 ? -19.886 -5.439 0.274 1.00 47.66 80 GLU A CA 1
ATOM 632 C C . GLU A 1 80 ? -18.660 -4.512 0.190 1.00 47.66 80 GLU A C 1
ATOM 634 O O . GLU A 1 80 ? -17.764 -4.624 1.027 1.00 47.66 80 GLU A O 1
ATOM 639 N N . PRO A 1 81 ? -18.596 -3.579 -0.779 1.00 47.62 81 PRO A N 1
ATOM 640 C CA . PRO A 1 81 ? -17.409 -2.760 -0.991 1.00 47.62 81 PRO A CA 1
ATOM 641 C C . PRO A 1 81 ? -17.144 -1.852 0.222 1.00 47.62 81 PRO A C 1
ATOM 643 O O . PRO A 1 81 ? -17.969 -0.978 0.520 1.00 47.62 81 PRO A O 1
ATOM 646 N N . PRO A 1 82 ? -15.983 -1.948 0.897 1.00 52.31 82 PRO A N 1
ATOM 647 C CA . PRO A 1 82 ? -15.581 -0.900 1.808 1.00 52.31 82 PRO A CA 1
ATOM 648 C C . PRO A 1 82 ? -15.264 0.355 1.006 1.00 52.31 82 PRO A C 1
ATOM 650 O O . PRO A 1 82 ? -14.383 0.376 0.144 1.00 52.31 82 PRO A O 1
ATOM 653 N N . ALA A 1 83 ? -15.973 1.434 1.310 1.00 61.00 83 ALA A N 1
ATOM 654 C CA . ALA A 1 83 ? -15.715 2.763 0.764 1.00 61.00 83 ALA A CA 1
ATOM 655 C C . ALA A 1 83 ? -14.895 3.639 1.734 1.00 61.00 83 ALA A C 1
ATOM 657 O O . ALA A 1 83 ? -15.123 4.842 1.813 1.00 61.00 83 ALA A O 1
ATOM 658 N N . GLY A 1 84 ? -14.009 3.034 2.531 1.00 70.62 84 GLY A N 1
ATOM 659 C CA . GLY A 1 84 ? -13.116 3.741 3.455 1.00 70.62 84 GLY A CA 1
ATOM 660 C C . GLY A 1 84 ? -11.651 3.720 3.002 1.00 70.62 84 GLY A C 1
ATOM 661 O O . GLY A 1 84 ? -11.330 3.055 2.013 1.00 70.62 84 GLY A O 1
ATOM 662 N N . PRO A 1 85 ? -10.769 4.454 3.701 1.00 80.50 85 PRO A N 1
ATOM 663 C CA . PRO A 1 85 ? -9.335 4.441 3.435 1.00 80.50 85 PRO A CA 1
ATOM 664 C C . PRO A 1 85 ? -8.730 3.036 3.519 1.00 80.50 85 PRO A C 1
ATOM 666 O O . PRO A 1 85 ? -9.140 2.230 4.355 1.00 80.50 85 PRO A O 1
ATOM 669 N N . ALA A 1 86 ? -7.721 2.765 2.695 1.00 82.94 86 ALA A N 1
ATOM 670 C CA . ALA A 1 86 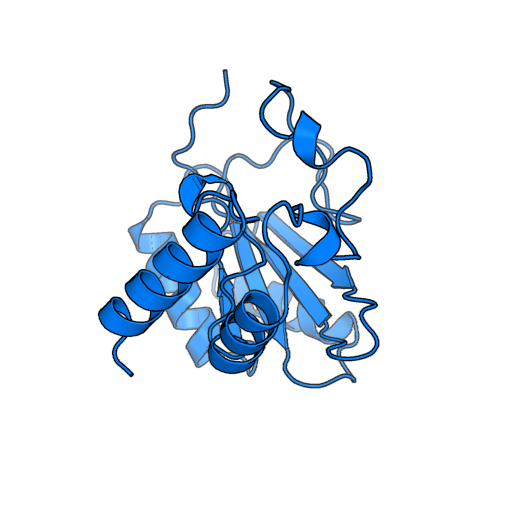? -6.946 1.533 2.724 1.00 82.94 86 ALA A CA 1
ATOM 671 C C . ALA A 1 86 ? -5.459 1.861 2.841 1.00 82.94 86 ALA A C 1
ATOM 673 O O . ALA A 1 86 ? -4.932 2.680 2.087 1.00 82.94 86 ALA A O 1
ATOM 674 N N . VAL A 1 87 ? -4.802 1.198 3.784 1.00 86.31 87 VAL A N 1
ATOM 675 C CA . VAL A 1 87 ? -3.392 1.364 4.120 1.00 86.31 87 VAL A CA 1
ATOM 676 C C . VAL A 1 87 ? -2.670 0.080 3.751 1.00 86.31 87 VAL A C 1
ATOM 678 O O . VAL A 1 87 ? -3.055 -0.996 4.204 1.00 86.31 87 VAL A O 1
ATOM 681 N N . HIS A 1 88 ? -1.652 0.189 2.908 1.00 85.06 88 HIS A N 1
ATOM 682 C CA . HIS A 1 88 ? -0.790 -0.912 2.498 1.00 85.06 88 HIS A CA 1
ATOM 683 C C . HIS A 1 88 ? 0.478 -0.884 3.339 1.00 85.06 88 HIS A C 1
ATOM 685 O O . HIS A 1 88 ? 1.185 0.122 3.374 1.00 85.06 88 HIS A O 1
ATOM 691 N N . ILE A 1 89 ? 0.740 -1.989 4.022 1.00 85.69 89 ILE A N 1
ATOM 692 C CA . ILE A 1 89 ? 1.885 -2.174 4.903 1.00 85.69 89 ILE A CA 1
ATOM 693 C C . ILE A 1 89 ? 2.710 -3.367 4.440 1.00 85.69 89 ILE A C 1
ATOM 695 O O . ILE A 1 89 ? 2.173 -4.316 3.867 1.00 85.69 89 ILE A O 1
ATOM 699 N N . GLN A 1 90 ? 4.006 -3.320 4.706 1.00 82.69 90 GLN A N 1
ATOM 700 C CA . GLN A 1 90 ? 4.950 -4.381 4.372 1.00 82.69 90 GLN A CA 1
ATOM 701 C C . GLN A 1 90 ? 5.749 -4.770 5.617 1.00 82.69 90 GLN A C 1
ATOM 703 O O . GLN A 1 90 ? 6.153 -3.904 6.398 1.00 82.69 90 GLN A O 1
ATOM 708 N N . TRP A 1 91 ? 5.997 -6.069 5.791 1.00 79.12 91 TRP A N 1
ATOM 709 C CA . TRP A 1 91 ? 6.990 -6.559 6.747 1.00 79.12 91 TRP A CA 1
ATOM 710 C C . TRP A 1 91 ? 8.292 -6.915 6.023 1.00 79.12 91 TRP A C 1
ATOM 712 O O . TRP A 1 91 ? 8.253 -7.616 5.006 1.00 79.12 91 TRP A O 1
ATOM 722 N N . PRO A 1 92 ? 9.451 -6.453 6.526 1.00 65.38 92 PRO A N 1
ATOM 723 C CA . PRO A 1 92 ? 10.735 -6.658 5.861 1.00 65.38 92 PRO A CA 1
ATOM 724 C C . PRO A 1 92 ? 11.285 -8.090 5.987 1.00 65.38 92 PRO A C 1
ATOM 726 O O . PRO A 1 92 ? 12.230 -8.438 5.277 1.00 65.38 92 PRO A O 1
ATOM 729 N N . ASP A 1 93 ? 10.739 -8.933 6.869 1.00 65.38 93 ASP A N 1
ATOM 730 C CA . ASP A 1 93 ? 11.204 -10.301 7.103 1.00 65.38 93 ASP A CA 1
ATOM 731 C C . ASP A 1 93 ? 10.245 -11.384 6.569 1.00 65.38 93 ASP A C 1
ATOM 733 O O . ASP A 1 93 ? 9.021 -11.280 6.602 1.00 65.38 93 ASP A O 1
ATOM 737 N N . ARG A 1 94 ? 10.838 -12.473 6.054 1.00 55.72 94 ARG A N 1
ATOM 738 C CA . ARG A 1 94 ? 10.138 -13.582 5.373 1.00 55.72 94 ARG A CA 1
ATOM 739 C C . ARG A 1 94 ? 9.293 -14.470 6.297 1.00 55.72 94 ARG A C 1
ATOM 741 O O . ARG A 1 94 ? 8.528 -15.286 5.792 1.00 55.72 94 ARG A O 1
ATOM 748 N N . ASP A 1 95 ? 9.412 -14.320 7.615 1.00 55.78 95 ASP A N 1
ATOM 749 C CA . ASP A 1 95 ? 8.719 -15.155 8.611 1.00 55.78 95 ASP A CA 1
ATOM 750 C C . ASP A 1 95 ? 7.338 -14.584 9.006 1.00 55.78 95 ASP A C 1
ATOM 752 O O . ASP A 1 95 ? 6.814 -14.846 10.092 1.00 55.78 95 ASP A O 1
ATOM 756 N N . GLY A 1 96 ? 6.745 -13.777 8.120 1.00 54.28 96 GLY A N 1
ATOM 757 C CA . GLY A 1 96 ? 5.414 -13.191 8.257 1.00 54.28 96 GLY A CA 1
ATOM 758 C C . GLY A 1 96 ? 4.303 -14.241 8.211 1.00 54.28 96 GLY A C 1
ATOM 759 O O . GLY A 1 96 ? 3.750 -14.547 7.159 1.00 54.28 96 GLY A O 1
ATOM 760 N N . ASP A 1 97 ? 3.972 -14.791 9.373 1.00 64.06 97 ASP A N 1
ATOM 761 C CA . ASP A 1 97 ? 2.763 -15.577 9.623 1.00 64.06 97 ASP A CA 1
ATOM 762 C C . ASP A 1 97 ? 1.534 -14.640 9.702 1.00 64.06 97 ASP A C 1
ATOM 764 O O . ASP A 1 97 ? 1.622 -13.526 10.229 1.00 64.06 97 ASP A O 1
ATOM 768 N N . ALA A 1 98 ? 0.373 -15.103 9.221 1.00 67.19 98 ALA A N 1
ATOM 769 C CA . ALA A 1 98 ? -0.947 -14.495 9.429 1.00 67.19 98 ALA A CA 1
ATOM 770 C C . ALA A 1 98 ? -1.206 -14.008 10.869 1.00 67.19 98 ALA A C 1
ATOM 772 O O . ALA A 1 98 ? -1.892 -13.001 11.060 1.00 67.19 98 ALA A O 1
ATOM 773 N N . GLY A 1 99 ? -0.576 -14.627 11.870 1.00 77.69 99 GLY A N 1
ATOM 774 C CA . GLY A 1 99 ? -0.602 -14.185 13.262 1.00 77.69 99 GLY A CA 1
ATOM 775 C C . GLY A 1 99 ? -0.135 -12.739 13.491 1.00 77.69 99 GLY A C 1
ATOM 776 O O . GLY A 1 99 ? -0.612 -12.094 14.429 1.00 77.69 99 GLY A O 1
ATOM 777 N N . ARG A 1 100 ? 0.747 -12.182 12.646 1.00 82.00 100 ARG A N 1
ATOM 778 C CA . ARG A 1 100 ? 1.166 -10.769 12.747 1.00 82.00 100 ARG A CA 1
ATOM 779 C C . ARG A 1 100 ? 0.053 -9.815 12.348 1.00 82.00 100 ARG A C 1
ATOM 781 O O . ARG A 1 100 ? -0.210 -8.854 13.071 1.00 82.00 100 ARG A O 1
ATOM 788 N N . LEU A 1 101 ? -0.633 -10.106 11.243 1.00 83.19 101 LEU A N 1
ATOM 789 C CA . LEU A 1 101 ? -1.775 -9.309 10.811 1.00 83.19 101 LEU A CA 1
ATOM 790 C C . LEU A 1 101 ? -2.907 -9.378 11.839 1.00 83.19 101 LEU A C 1
ATOM 792 O O . LEU A 1 101 ? -3.464 -8.343 12.200 1.00 83.19 101 LEU A O 1
ATOM 796 N N . ASP A 1 102 ? -3.197 -10.568 12.367 1.00 84.50 102 ASP A N 1
ATOM 797 C CA . ASP A 1 10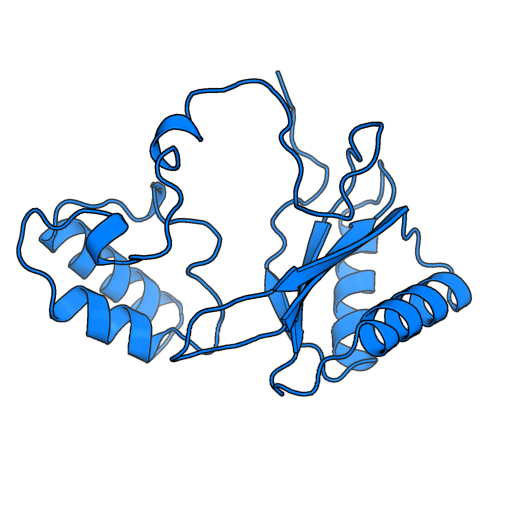2 ? -4.218 -10.746 13.403 1.00 84.50 102 ASP A CA 1
ATOM 798 C C . ASP A 1 102 ? -3.887 -9.948 14.670 1.00 84.50 102 ASP A C 1
ATOM 800 O O . ASP A 1 102 ? -4.754 -9.281 15.242 1.00 84.50 102 ASP A O 1
ATOM 804 N N . THR A 1 103 ? -2.615 -9.957 15.078 1.00 87.31 103 THR A N 1
ATOM 805 C CA . THR A 1 103 ? -2.122 -9.208 16.241 1.00 87.31 103 THR A CA 1
ATOM 806 C C . THR A 1 103 ? -2.227 -7.698 16.019 1.00 87.31 103 THR A C 1
ATOM 808 O O . THR A 1 103 ? -2.705 -6.983 16.903 1.00 87.31 103 THR A O 1
ATOM 811 N N . LEU A 1 104 ? -1.870 -7.208 14.827 1.00 87.62 104 LEU A N 1
ATOM 812 C CA . LEU A 1 104 ? -2.019 -5.802 14.447 1.00 87.62 104 LEU A CA 1
ATOM 813 C C . LEU A 1 104 ? -3.484 -5.365 14.447 1.00 87.62 104 LEU A C 1
ATOM 815 O O . LEU A 1 104 ? -3.823 -4.339 15.037 1.00 87.62 104 LEU A O 1
ATOM 819 N N . VAL A 1 105 ? -4.374 -6.149 13.837 1.00 87.88 105 VAL A N 1
ATOM 820 C CA . VAL A 1 105 ? -5.810 -5.839 13.785 1.00 87.88 105 VAL A CA 1
ATOM 821 C C . VAL A 1 105 ? -6.426 -5.852 15.183 1.00 87.88 105 VAL A C 1
ATOM 823 O O . VAL A 1 105 ? -7.227 -4.971 15.510 1.00 87.88 105 VAL A O 1
ATOM 826 N N . ALA A 1 106 ? -6.054 -6.816 16.027 1.00 87.06 106 ALA A N 1
ATOM 827 C CA . ALA A 1 106 ? -6.521 -6.886 17.407 1.00 87.06 106 ALA A CA 1
ATOM 828 C C . ALA A 1 106 ? -6.068 -5.664 18.218 1.00 87.06 106 ALA A C 1
ATOM 830 O O . ALA A 1 106 ? -6.889 -5.048 18.900 1.00 87.06 106 ALA A O 1
ATOM 831 N N . ALA A 1 107 ? -4.797 -5.272 18.102 1.00 90.56 107 ALA A N 1
ATOM 832 C CA . ALA A 1 107 ? -4.266 -4.091 18.772 1.00 90.56 107 ALA A CA 1
ATOM 833 C C . ALA A 1 107 ? -4.931 -2.804 18.281 1.00 90.56 107 ALA A C 1
ATOM 835 O O . ALA A 1 107 ? -5.330 -1.973 19.097 1.00 90.56 107 ALA A O 1
ATOM 836 N N . ALA A 1 108 ? -5.128 -2.673 16.966 1.00 90.81 108 ALA A N 1
ATOM 837 C CA . ALA A 1 108 ? -5.788 -1.518 16.379 1.00 90.81 108 ALA A CA 1
ATOM 838 C C . ALA A 1 108 ? -7.216 -1.354 16.918 1.00 90.81 108 ALA A C 1
ATOM 840 O O . ALA A 1 108 ? -7.618 -0.271 17.345 1.00 90.81 108 ALA A O 1
ATOM 841 N N . ARG A 1 109 ? -7.976 -2.453 16.972 1.00 89.75 109 ARG A N 1
ATOM 842 C CA . ARG A 1 109 ? -9.331 -2.465 17.540 1.00 89.75 109 ARG A CA 1
ATOM 843 C C . ARG A 1 109 ? -9.339 -2.167 19.037 1.00 89.75 109 ARG A C 1
ATOM 845 O O . ARG A 1 109 ? -10.228 -1.457 19.497 1.00 89.75 109 ARG A O 1
ATOM 852 N N . ALA A 1 110 ? -8.361 -2.668 19.790 1.00 91.06 110 ALA A N 1
ATOM 853 C CA . ALA A 1 110 ? -8.266 -2.440 21.232 1.00 91.06 110 ALA A CA 1
ATOM 854 C C . ALA A 1 110 ? -8.069 -0.958 21.591 1.00 91.06 110 ALA A C 1
ATOM 856 O O . ALA A 1 110 ? -8.587 -0.506 22.610 1.00 91.06 110 ALA A O 1
ATOM 857 N N . VAL A 1 111 ? -7.371 -0.193 20.744 1.00 91.69 111 VAL A N 1
ATOM 858 C CA . VAL A 1 111 ? -7.198 1.262 20.914 1.00 91.69 111 VAL A CA 1
ATOM 859 C C . VAL A 1 111 ? -8.300 2.089 20.239 1.00 91.69 111 VAL A C 1
ATOM 861 O O . VAL A 1 111 ? -8.263 3.315 20.278 1.00 91.69 111 VAL A O 1
ATOM 864 N N . GLY A 1 112 ? -9.305 1.429 19.655 1.00 91.62 112 GLY A N 1
ATOM 865 C CA . GLY A 1 112 ? -10.491 2.072 19.093 1.00 91.62 112 GLY A CA 1
ATOM 866 C C . GLY A 1 112 ? -10.361 2.522 17.638 1.00 91.62 112 GLY A C 1
ATOM 867 O O . GLY A 1 112 ? -11.209 3.289 17.180 1.00 91.62 112 GLY A O 1
ATOM 868 N N . TRP A 1 113 ? -9.353 2.060 16.890 1.00 93.81 113 TRP A N 1
ATOM 869 C CA . TRP A 1 113 ? -9.270 2.373 15.463 1.00 93.81 113 TRP A CA 1
ATOM 870 C C . TRP A 1 113 ? -10.446 1.764 14.691 1.00 93.81 113 TRP A C 1
ATOM 872 O O . TRP A 1 113 ? -10.836 0.619 14.956 1.00 93.81 113 TRP A O 1
ATOM 882 N N . PRO A 1 114 ? -11.001 2.485 13.699 1.00 88.38 114 PRO A N 1
ATOM 883 C CA . PRO A 1 114 ? -12.169 2.051 12.949 1.00 88.38 114 PRO A CA 1
ATOM 884 C C . PRO A 1 114 ? -11.766 1.041 11.868 1.00 88.38 114 PRO A C 1
ATOM 886 O O . PRO A 1 114 ? -11.949 1.287 10.684 1.00 88.38 114 PRO A O 1
ATOM 889 N N . VAL A 1 115 ? -11.178 -0.090 12.255 1.00 88.12 115 VAL A N 1
ATOM 890 C CA . VAL A 1 115 ? -10.734 -1.125 11.316 1.00 88.12 115 VAL A CA 1
ATOM 891 C C . VAL A 1 115 ? -11.941 -1.922 10.831 1.00 88.12 115 VAL A C 1
ATOM 893 O O . VAL A 1 115 ? -12.497 -2.746 11.565 1.00 88.12 115 VAL A O 1
ATOM 896 N N . TYR A 1 116 ? -12.316 -1.693 9.574 1.00 82.75 116 TYR A N 1
ATOM 897 C CA . TYR A 1 116 ? -13.339 -2.468 8.877 1.00 82.75 116 TYR A CA 1
ATOM 898 C C . TYR A 1 116 ? -12.834 -3.892 8.618 1.00 82.75 116 TYR A C 1
ATOM 900 O O . TYR A 1 116 ? -13.506 -4.870 8.949 1.00 82.75 116 TYR A O 1
ATOM 908 N N . GLY A 1 117 ? -11.576 -4.002 8.196 1.00 80.00 117 GLY A N 1
ATOM 909 C CA . GLY A 1 117 ? -10.780 -5.204 8.389 1.00 80.00 117 GLY A CA 1
ATOM 910 C C . GLY A 1 117 ? -9.469 -5.157 7.611 1.00 80.00 117 GLY A C 1
ATOM 911 O O . GLY A 1 117 ? -8.991 -4.072 7.301 1.00 80.00 117 GLY A O 1
ATOM 912 N N . ALA A 1 118 ? -8.831 -6.301 7.387 1.00 83.62 118 ALA A N 1
ATOM 913 C CA . ALA A 1 118 ? -7.505 -6.352 6.798 1.00 83.62 118 ALA A CA 1
ATOM 914 C C . ALA A 1 118 ? -7.262 -7.656 6.046 1.00 83.62 118 ALA A C 1
ATOM 916 O O . ALA A 1 118 ? -8.004 -8.612 6.263 1.00 83.62 118 ALA A O 1
ATOM 917 N N . GLY A 1 119 ? -6.209 -7.699 5.229 1.00 77.62 119 GLY A N 1
ATOM 918 C CA . GLY A 1 119 ? -5.803 -8.893 4.513 1.00 77.62 119 GLY A CA 1
ATOM 919 C C . GLY A 1 119 ? -4.355 -8.966 4.080 1.00 77.62 119 GLY A C 1
ATOM 920 O O . GLY A 1 1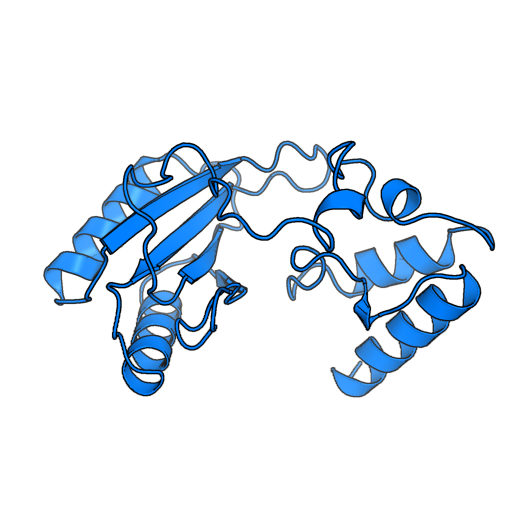19 ? -3.708 -7.940 3.933 1.00 77.62 119 GLY A O 1
ATOM 921 N N . LEU A 1 120 ? -3.876 -10.188 3.851 1.00 77.81 120 LEU A N 1
ATOM 922 C CA . LEU A 1 120 ? -2.537 -10.474 3.342 1.00 77.81 120 LEU A CA 1
ATOM 923 C C . LEU A 1 120 ? -2.501 -10.556 1.815 1.00 77.81 120 LEU A C 1
ATOM 925 O O . LEU A 1 120 ? -3.391 -11.135 1.185 1.00 77.81 120 LEU A O 1
ATOM 929 N N . ILE A 1 121 ? -1.414 -10.042 1.251 1.00 72.56 121 ILE A N 1
ATOM 930 C CA . ILE A 1 121 ? -1.029 -10.160 -0.149 1.00 72.56 121 ILE A CA 1
ATOM 931 C C . ILE A 1 121 ? 0.332 -10.871 -0.178 1.00 72.56 121 ILE A C 1
ATOM 933 O O . ILE A 1 121 ? 1.350 -10.269 0.165 1.00 72.56 121 ILE A O 1
ATOM 937 N N . PRO A 1 122 ? 0.383 -12.155 -0.573 1.00 66.62 122 PRO A N 1
ATOM 938 C CA . PRO A 1 122 ? 1.654 -12.849 -0.700 1.00 66.62 122 PRO A CA 1
ATOM 939 C C . PRO A 1 122 ? 2.394 -12.350 -1.947 1.00 66.62 122 PRO A C 1
ATOM 941 O O . PRO A 1 122 ? 1.928 -12.563 -3.069 1.00 66.62 122 PRO A O 1
ATOM 944 N N . ILE A 1 123 ? 3.566 -11.733 -1.774 1.00 66.94 123 ILE A N 1
ATOM 945 C CA . ILE A 1 123 ? 4.457 -11.425 -2.897 1.00 66.94 123 ILE A CA 1
ATOM 946 C C . ILE A 1 123 ? 5.360 -12.636 -3.144 1.00 66.94 123 ILE A C 1
ATOM 948 O O . ILE A 1 123 ? 6.293 -12.926 -2.401 1.00 66.94 123 ILE A O 1
ATOM 952 N N . THR A 1 124 ? 5.076 -13.378 -4.218 1.00 61.81 124 THR A N 1
ATOM 953 C CA . THR A 1 124 ? 5.803 -14.610 -4.583 1.00 61.81 124 THR A CA 1
ATOM 954 C C . THR A 1 124 ? 7.075 -14.353 -5.394 1.00 61.81 124 THR A C 1
ATOM 956 O O . THR A 1 124 ? 7.664 -15.291 -5.936 1.00 61.81 124 THR A O 1
ATOM 959 N N . ASN A 1 125 ? 7.499 -13.094 -5.522 1.00 63.75 125 ASN A N 1
ATOM 960 C CA . ASN A 1 125 ? 8.690 -12.736 -6.276 1.00 63.75 125 ASN A CA 1
ATOM 961 C C . ASN A 1 125 ? 9.943 -13.285 -5.571 1.00 63.75 125 ASN A C 1
ATOM 963 O O . ASN A 1 125 ? 10.236 -12.944 -4.429 1.00 63.75 125 ASN A O 1
ATOM 967 N N . ALA A 1 126 ? 10.705 -14.139 -6.260 1.00 61.56 126 ALA A N 1
ATOM 968 C CA . ALA A 1 126 ? 11.861 -14.815 -5.670 1.00 61.56 126 ALA A CA 1
ATOM 969 C C . ALA A 1 126 ? 12.998 -13.856 -5.277 1.00 61.56 126 ALA A C 1
ATOM 971 O O . ALA A 1 126 ? 13.786 -14.176 -4.381 1.00 61.56 126 ALA A O 1
ATOM 972 N N . ALA A 1 127 ? 13.087 -12.696 -5.935 1.00 59.25 127 ALA A N 1
ATOM 973 C CA . ALA A 1 127 ? 14.050 -11.672 -5.576 1.00 59.25 127 ALA A CA 1
ATOM 974 C C . ALA A 1 127 ? 13.627 -10.989 -4.270 1.00 59.25 127 ALA A C 1
ATOM 976 O O . ALA A 1 127 ? 14.467 -10.829 -3.383 1.00 59.25 127 ALA A O 1
ATOM 977 N N . TRP A 1 128 ? 12.350 -10.614 -4.139 1.00 61.72 128 TRP A N 1
ATOM 978 C CA . TRP A 1 128 ? 11.836 -9.814 -3.020 1.00 61.72 128 TRP A CA 1
ATOM 979 C C . TRP A 1 128 ? 10.540 -10.434 -2.471 1.00 61.72 128 TRP A C 1
ATOM 981 O O . TRP A 1 128 ? 9.448 -9.938 -2.738 1.00 61.72 128 TRP A O 1
ATOM 991 N N . PRO A 1 129 ? 10.620 -11.557 -1.742 1.00 63.50 129 PRO A N 1
ATOM 992 C CA . PRO A 1 129 ? 9.433 -12.121 -1.129 1.00 63.50 129 PRO A CA 1
ATOM 993 C C . PRO A 1 129 ? 9.157 -11.348 0.154 1.00 63.50 129 PRO A C 1
ATOM 995 O O . PRO A 1 129 ? 9.782 -11.585 1.191 1.00 63.50 129 PRO A O 1
ATOM 998 N N . THR A 1 130 ? 8.255 -10.387 0.044 1.00 65.62 130 THR A N 1
ATOM 999 C CA . THR A 1 130 ? 7.667 -9.676 1.172 1.00 65.62 130 THR A CA 1
ATOM 1000 C C . THR A 1 130 ? 6.302 -10.276 1.486 1.00 65.62 130 THR A C 1
ATOM 1002 O O . THR A 1 130 ? 5.651 -10.904 0.640 1.00 65.62 130 THR A O 1
ATOM 1005 N N . MET A 1 131 ? 5.880 -10.121 2.738 1.00 72.31 131 MET A N 1
ATOM 1006 C CA . MET A 1 131 ? 4.486 -10.312 3.103 1.00 72.31 131 MET A CA 1
ATOM 1007 C C . MET A 1 131 ? 3.873 -8.933 3.268 1.00 72.31 131 MET A C 1
ATOM 1009 O O . MET A 1 131 ? 4.216 -8.186 4.188 1.00 72.31 131 MET A O 1
ATOM 1013 N N . ASP A 1 132 ? 2.961 -8.621 2.363 1.00 80.62 132 ASP A N 1
ATOM 1014 C CA . ASP A 1 132 ? 2.279 -7.346 2.336 1.00 80.62 132 ASP A CA 1
ATOM 1015 C C . ASP A 1 132 ? 0.906 -7.523 2.979 1.00 80.62 132 ASP A C 1
ATOM 1017 O O . ASP A 1 132 ? 0.292 -8.592 2.909 1.00 80.62 132 ASP A O 1
ATOM 1021 N N . ALA A 1 133 ? 0.393 -6.471 3.602 1.00 81.38 133 ALA A N 1
ATOM 1022 C CA . ALA A 1 133 ? -0.969 -6.447 4.092 1.00 81.38 133 ALA A CA 1
ATOM 1023 C C . ALA A 1 133 ? -1.684 -5.157 3.722 1.00 81.38 133 ALA A C 1
ATOM 1025 O O . ALA A 1 133 ? -1.095 -4.086 3.612 1.00 81.38 133 ALA A O 1
ATOM 1026 N N . LEU A 1 134 ? -2.995 -5.264 3.572 1.00 84.19 134 LEU A N 1
ATOM 1027 C CA . LEU A 1 134 ? -3.903 -4.139 3.478 1.00 84.19 134 LEU A CA 1
ATOM 1028 C C . LEU A 1 134 ? -4.722 -4.064 4.753 1.00 84.19 134 LEU A C 1
ATOM 1030 O O . LEU A 1 134 ? -5.348 -5.046 5.131 1.00 84.19 134 LEU A O 1
ATOM 1034 N N . VAL A 1 135 ? -4.778 -2.893 5.376 1.00 86.44 135 VAL A N 1
ATOM 1035 C CA . VAL A 1 135 ? -5.729 -2.580 6.443 1.00 86.44 135 VAL A CA 1
ATOM 1036 C C . VAL A 1 135 ? -6.717 -1.553 5.915 1.00 86.44 135 VAL A C 1
ATOM 1038 O O . VAL A 1 135 ? -6.339 -0.483 5.443 1.00 86.44 135 VAL A O 1
ATOM 1041 N N . VAL A 1 136 ? -7.999 -1.883 5.985 1.00 84.75 136 VAL A N 1
ATOM 1042 C CA . VAL A 1 136 ? -9.107 -1.060 5.514 1.00 84.75 136 VAL A CA 1
ATOM 1043 C C . VAL A 1 136 ? -9.830 -0.460 6.710 1.00 84.75 136 VAL A C 1
ATOM 1045 O O . VAL A 1 136 ? -10.293 -1.169 7.610 1.00 84.75 136 VAL A O 1
ATOM 1048 N N . LEU A 1 137 ? -9.949 0.862 6.707 1.00 87.06 137 LEU A N 1
ATOM 1049 C CA . LEU A 1 137 ? -10.695 1.612 7.705 1.00 87.06 137 LEU A CA 1
ATOM 1050 C C . LEU A 1 137 ? -12.163 1.757 7.285 1.00 87.06 137 LEU A C 1
ATOM 1052 O O . LEU A 1 137 ? -12.526 1.643 6.112 1.00 87.06 137 LEU A O 1
ATOM 1056 N N . THR A 1 138 ? -13.034 2.007 8.256 1.00 85.38 138 THR A N 1
ATOM 1057 C CA . THR A 1 138 ? -14.470 2.183 8.042 1.00 85.38 138 THR A CA 1
ATOM 1058 C C . THR A 1 138 ? -14.736 3.356 7.099 1.00 85.38 138 THR A C 1
ATOM 1060 O O . THR A 1 138 ? -14.050 4.382 7.124 1.00 85.38 138 THR A O 1
ATOM 1063 N N . ARG A 1 139 ? -15.769 3.224 6.262 1.00 80.69 139 ARG A N 1
ATOM 1064 C CA . ARG A 1 139 ? -16.267 4.315 5.415 1.00 80.69 139 ARG A CA 1
ATOM 1065 C C . ARG A 1 139 ? -16.537 5.573 6.246 1.00 80.69 139 ARG A C 1
ATOM 1067 O O . ARG A 1 139 ? -17.147 5.490 7.307 1.00 80.69 139 ARG A O 1
ATOM 1074 N N . GLY A 1 140 ? -16.140 6.732 5.722 1.00 79.38 140 GLY A N 1
ATOM 1075 C CA . GLY A 1 140 ? -16.296 8.014 6.416 1.00 79.38 140 GLY A CA 1
ATOM 1076 C C . GLY A 1 140 ? -15.187 8.316 7.423 1.00 79.38 140 GLY A C 1
ATOM 1077 O O . GLY A 1 140 ? -15.261 9.338 8.093 1.00 79.38 140 GLY A O 1
ATOM 1078 N N . THR A 1 141 ? -14.156 7.467 7.516 1.00 85.94 141 THR A N 1
ATOM 1079 C CA . THR A 1 141 ? -12.915 7.833 8.207 1.00 85.94 141 THR A CA 1
ATOM 1080 C C . THR A 1 141 ? -12.307 9.056 7.523 1.00 85.94 141 THR A C 1
ATOM 1082 O O . THR A 1 141 ? -12.009 9.017 6.331 1.00 85.94 141 THR A O 1
ATOM 1085 N N . GLU A 1 142 ? -12.157 10.136 8.283 1.00 86.94 142 GLU A N 1
ATOM 1086 C CA . GLU A 1 142 ? -11.617 11.408 7.803 1.00 86.94 142 GLU A CA 1
ATOM 1087 C C . GLU A 1 142 ? -10.098 11.343 7.603 1.00 86.94 142 GLU A C 1
ATOM 1089 O O . GLU A 1 142 ? -9.411 10.525 8.220 1.00 86.94 142 GLU A O 1
ATOM 1094 N N . GLU A 1 143 ? -9.562 12.245 6.780 1.00 83.50 143 GLU A N 1
ATOM 1095 C CA . GLU A 1 143 ? -8.131 12.297 6.459 1.00 83.50 143 GLU A CA 1
ATOM 1096 C C . GLU A 1 143 ? -7.251 12.488 7.705 1.00 83.50 143 GLU A C 1
ATOM 1098 O O . GLU A 1 143 ? -6.250 11.791 7.853 1.00 83.50 143 GLU A O 1
ATOM 1103 N N . ASP A 1 144 ? -7.675 13.315 8.664 1.00 88.81 144 ASP A N 1
ATOM 1104 C CA . ASP A 1 144 ? -6.989 13.476 9.954 1.00 88.81 144 ASP A CA 1
ATOM 1105 C C . ASP A 1 144 ? -6.937 12.169 10.759 1.00 88.81 144 ASP A C 1
ATOM 1107 O O . ASP A 1 144 ? -5.964 11.888 11.461 1.00 88.81 144 ASP A O 1
ATOM 1111 N N . THR A 1 145 ? -7.992 11.355 10.682 1.00 89.62 145 THR A N 1
ATOM 1112 C CA . THR A 1 145 ? -8.054 10.064 11.383 1.00 89.62 145 THR A CA 1
ATOM 1113 C C . THR A 1 145 ? -7.180 9.030 10.681 1.00 89.62 145 THR A C 1
ATOM 1115 O O . THR A 1 145 ? -6.489 8.265 11.349 1.00 89.62 145 THR A O 1
ATOM 1118 N N . LEU A 1 146 ? -7.160 9.041 9.346 1.00 89.94 146 LEU A N 1
ATOM 1119 C CA . LEU A 1 146 ? -6.246 8.236 8.540 1.00 89.94 146 LEU A CA 1
ATOM 1120 C C . LEU A 1 146 ? -4.782 8.581 8.845 1.00 89.94 146 LEU A C 1
ATOM 1122 O O . LEU A 1 146 ? -3.988 7.672 9.067 1.00 89.94 146 LEU A O 1
ATOM 1126 N N . GLY A 1 147 ? -4.436 9.869 8.912 1.00 89.31 147 GLY A N 1
ATOM 1127 C CA . GLY A 1 147 ? -3.087 10.324 9.255 1.00 89.31 147 GLY A CA 1
ATOM 1128 C C . GLY A 1 147 ? -2.640 9.808 10.622 1.00 89.31 147 GLY A C 1
ATOM 1129 O O . GLY A 1 147 ? -1.594 9.176 10.731 1.00 89.31 147 GLY A O 1
ATOM 1130 N N . LYS A 1 148 ? -3.483 9.958 11.651 1.00 93.06 148 LYS A N 1
ATOM 1131 C CA . LYS A 1 148 ? -3.177 9.453 13.002 1.00 93.06 148 LYS A CA 1
ATOM 1132 C C . LYS A 1 148 ? -3.100 7.927 13.074 1.00 93.06 148 LYS A C 1
ATOM 1134 O O . LYS A 1 148 ? -2.347 7.394 13.883 1.00 93.06 148 LYS A O 1
ATOM 1139 N N . PHE A 1 149 ? -3.879 7.218 12.256 1.00 92.50 149 PHE A N 1
ATOM 1140 C CA . PHE A 1 149 ? -3.783 5.763 12.159 1.00 92.50 149 PHE A CA 1
ATOM 1141 C C . PHE A 1 149 ? -2.435 5.333 11.569 1.00 92.50 149 PHE A C 1
ATOM 1143 O O . PHE A 1 149 ? -1.821 4.405 12.085 1.00 92.50 149 PHE A O 1
ATOM 1150 N N . VAL A 1 150 ? -1.960 6.023 10.528 1.00 91.31 150 VAL A N 1
ATOM 1151 C CA . VAL A 1 150 ? -0.639 5.779 9.929 1.00 91.31 150 VAL A CA 1
ATOM 1152 C C . VAL A 1 150 ? 0.474 6.058 10.938 1.00 91.31 150 VAL A C 1
ATOM 1154 O O . VAL A 1 150 ? 1.310 5.187 11.155 1.00 91.31 150 VAL A O 1
ATOM 1157 N N . GLU A 1 151 ? 0.432 7.202 11.627 1.00 92.00 151 GLU A N 1
ATOM 1158 C CA . GLU A 1 151 ? 1.399 7.535 12.686 1.00 92.00 151 GLU A CA 1
ATOM 1159 C C . GLU A 1 151 ? 1.422 6.471 13.794 1.00 92.00 151 GLU A C 1
ATOM 1161 O O . GLU A 1 151 ? 2.483 6.067 14.270 1.00 92.00 151 GLU A O 1
ATOM 1166 N N . TRP A 1 152 ? 0.246 5.985 14.202 1.00 92.81 152 TRP A N 1
ATOM 1167 C CA . TRP A 1 152 ? 0.140 4.900 15.173 1.00 92.81 152 TRP A CA 1
ATOM 1168 C C . TRP A 1 152 ? 0.751 3.598 14.649 1.00 92.81 152 TRP A C 1
ATOM 1170 O O . TRP A 1 152 ? 1.459 2.925 15.394 1.00 92.81 152 TRP A O 1
ATOM 1180 N N . LEU A 1 153 ? 0.499 3.247 13.388 1.00 89.12 153 LEU A N 1
ATOM 1181 C CA . LEU A 1 153 ? 0.983 2.011 12.778 1.00 89.12 153 LEU A CA 1
ATOM 1182 C C . LEU A 1 153 ? 2.513 1.980 12.699 1.00 89.12 153 LEU A C 1
ATOM 1184 O O . LEU A 1 153 ? 3.124 0.982 13.089 1.00 89.12 153 LEU A O 1
ATOM 1188 N N . GLU A 1 154 ? 3.113 3.090 12.265 1.00 85.88 154 GLU A N 1
ATOM 1189 C CA . GLU A 1 154 ? 4.567 3.272 12.184 1.00 85.88 154 GLU A CA 1
ATOM 1190 C C . GLU A 1 154 ? 5.235 3.269 13.568 1.00 85.88 154 GLU A C 1
ATOM 1192 O O . GLU A 1 154 ? 6.375 2.832 13.707 1.00 85.88 154 GLU A O 1
ATOM 1197 N N . ALA A 1 155 ? 4.538 3.731 14.611 1.00 84.38 155 ALA A N 1
ATOM 1198 C CA . ALA A 1 155 ? 5.052 3.725 15.981 1.00 84.38 155 ALA A CA 1
ATOM 1199 C C . ALA A 1 155 ? 4.880 2.376 16.702 1.00 84.38 155 ALA A C 1
ATOM 1201 O O . ALA A 1 155 ? 5.583 2.100 17.677 1.00 84.38 155 ALA A O 1
ATOM 1202 N N . TRP A 1 156 ? 3.902 1.569 16.287 1.00 76.31 156 TRP A N 1
ATOM 1203 C CA . TRP A 1 156 ? 3.474 0.377 17.019 1.00 76.31 156 TRP A CA 1
ATOM 1204 C C . TRP A 1 156 ? 4.074 -0.922 16.477 1.00 76.31 156 TRP A C 1
ATOM 1206 O O . TRP A 1 156 ? 4.258 -1.869 17.242 1.00 76.31 156 TRP A O 1
ATOM 1216 N N . SER A 1 157 ? 4.385 -0.976 15.182 1.00 69.06 157 SER A N 1
ATOM 1217 C CA . SER A 1 157 ? 4.870 -2.191 14.528 1.00 69.06 157 SER A CA 1
ATOM 1218 C C . SER A 1 157 ? 6.213 -1.999 13.835 1.00 69.06 157 SER A C 1
ATOM 1220 O O . SER A 1 157 ? 6.643 -0.890 13.546 1.00 69.06 157 SER A O 1
ATOM 1222 N N . ASP A 1 158 ? 6.864 -3.118 13.551 1.00 76.44 158 ASP A N 1
ATOM 1223 C CA . ASP A 1 158 ? 7.966 -3.232 12.599 1.00 76.44 158 ASP A CA 1
ATOM 1224 C C . ASP A 1 158 ? 7.491 -3.194 11.133 1.00 76.44 158 ASP A C 1
ATOM 1226 O O . ASP A 1 158 ? 8.315 -3.277 10.220 1.00 76.44 158 ASP A O 1
ATOM 1230 N N . ALA A 1 159 ? 6.178 -3.082 10.896 1.00 75.44 159 ALA A N 1
ATOM 1231 C CA . ALA A 1 159 ? 5.629 -2.897 9.565 1.00 75.44 159 ALA A CA 1
ATOM 1232 C C . ALA A 1 159 ? 5.899 -1.466 9.097 1.00 75.44 159 ALA A C 1
ATOM 1234 O O . ALA A 1 159 ? 5.670 -0.504 9.833 1.00 75.44 159 ALA A O 1
ATOM 1235 N N . SER A 1 160 ? 6.332 -1.315 7.850 1.00 77.69 160 SER A N 1
ATOM 1236 C CA . SER A 1 160 ? 6.436 -0.002 7.219 1.00 77.69 160 SER A CA 1
ATOM 1237 C C . SER A 1 160 ? 5.230 0.260 6.328 1.00 77.69 160 SER A C 1
ATOM 1239 O O . SER A 1 160 ? 4.667 -0.652 5.714 1.00 77.69 160 SER A O 1
ATOM 1241 N N . LEU A 1 161 ? 4.818 1.525 6.260 1.00 83.50 161 LEU A N 1
ATOM 1242 C CA . LEU A 1 161 ? 3.834 1.965 5.285 1.00 83.50 161 LEU A CA 1
ATOM 1243 C C . LEU A 1 161 ? 4.441 1.849 3.883 1.00 83.50 161 LEU A C 1
ATOM 1245 O O . LEU A 1 161 ? 5.398 2.547 3.553 1.00 83.50 161 LEU A O 1
ATOM 1249 N N . ALA A 1 162 ? 3.856 1.000 3.046 1.00 78.44 162 ALA A N 1
ATOM 1250 C CA . ALA A 1 162 ? 4.236 0.883 1.645 1.00 78.44 162 ALA A CA 1
ATOM 1251 C C . ALA A 1 162 ? 3.483 1.910 0.787 1.00 78.44 162 ALA A C 1
ATOM 1253 O O . ALA A 1 162 ? 4.084 2.606 -0.031 1.00 78.44 162 ALA A O 1
ATOM 1254 N N . ALA A 1 163 ? 2.166 2.031 0.984 1.00 77.62 163 ALA A N 1
ATOM 1255 C CA . ALA A 1 163 ? 1.326 2.967 0.242 1.00 77.62 163 ALA A CA 1
ATOM 1256 C C . ALA A 1 163 ? -0.022 3.225 0.933 1.00 77.62 163 ALA A C 1
ATOM 1258 O O . ALA A 1 163 ? -0.466 2.488 1.810 1.00 77.62 163 ALA A O 1
ATOM 1259 N N . ILE A 1 164 ? -0.732 4.254 0.470 1.00 79.88 164 ILE A N 1
ATOM 1260 C CA . ILE A 1 164 ? -2.151 4.470 0.779 1.00 79.88 164 ILE A CA 1
ATOM 1261 C C . ILE A 1 164 ? -2.905 4.419 -0.552 1.00 79.88 164 ILE A C 1
ATOM 1263 O O . ILE A 1 164 ? -3.106 5.462 -1.179 1.00 79.88 164 ILE A O 1
ATOM 1267 N N . PRO A 1 165 ? -3.277 3.219 -1.037 1.00 65.69 165 PRO A N 1
ATOM 1268 C CA . PRO A 1 165 ? -3.936 3.077 -2.333 1.00 65.69 165 PRO A CA 1
ATOM 1269 C C . PRO A 1 165 ? -5.319 3.738 -2.377 1.00 65.69 165 PRO A C 1
ATOM 1271 O O . PRO A 1 165 ? -5.808 4.044 -3.462 1.00 65.69 165 PRO A O 1
ATOM 1274 N N . ARG A 1 166 ? -5.964 3.947 -1.217 1.00 69.62 166 ARG A N 1
ATOM 1275 C CA . ARG A 1 166 ? -7.265 4.621 -1.111 1.00 69.62 166 ARG A CA 1
ATOM 1276 C C . ARG A 1 166 ? -7.312 5.525 0.110 1.00 69.62 166 ARG A C 1
ATOM 1278 O O . ARG A 1 166 ? -7.011 5.093 1.220 1.00 69.62 166 ARG A O 1
ATOM 1285 N N . ARG A 1 167 ? -7.764 6.758 -0.080 1.00 73.12 167 ARG A N 1
ATOM 1286 C CA . ARG A 1 167 ? -8.020 7.743 0.978 1.00 73.12 167 ARG A CA 1
ATOM 1287 C C . ARG A 1 167 ? -9.491 7.805 1.380 1.00 73.12 167 ARG A C 1
ATOM 1289 O O . ARG A 1 167 ? -9.814 8.477 2.349 1.00 73.12 167 ARG A O 1
ATOM 1296 N N . GLY A 1 168 ? -10.387 7.116 0.667 1.00 64.12 168 GLY A N 1
ATOM 1297 C CA . GLY A 1 168 ? -11.819 7.079 0.986 1.00 64.12 168 GLY A CA 1
ATOM 1298 C C . GLY A 1 168 ? -12.602 8.307 0.506 1.00 64.12 168 GLY A C 1
ATOM 1299 O O . GLY A 1 168 ? -13.796 8.418 0.779 1.00 64.12 168 GLY A O 1
ATOM 1300 N N . THR A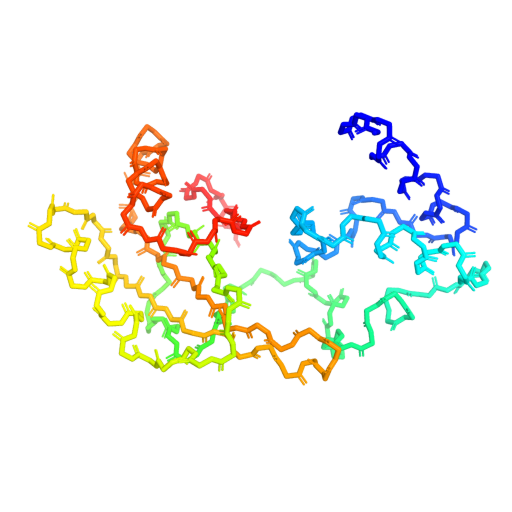 1 169 ? -11.953 9.213 -0.228 1.00 64.75 169 THR A N 1
ATOM 1301 C CA . THR A 1 169 ? -12.566 10.386 -0.873 1.00 64.75 169 THR A CA 1
ATOM 1302 C C . THR A 1 169 ? -12.883 10.146 -2.351 1.00 64.75 169 THR A C 1
ATOM 1304 O O . THR A 1 169 ? -13.388 11.041 -3.032 1.00 64.75 169 THR A O 1
ATOM 1307 N N . GLU A 1 170 ? -12.603 8.948 -2.872 1.00 60.94 170 GLU A N 1
ATOM 1308 C CA . GLU A 1 170 ? -12.782 8.652 -4.289 1.00 60.94 170 GLU A CA 1
ATOM 1309 C C . GLU A 1 170 ? -14.269 8.543 -4.657 1.00 60.94 170 GLU A C 1
ATOM 1311 O O . GLU A 1 170 ? -15.072 7.918 -3.959 1.00 60.94 170 GLU A O 1
ATOM 1316 N N . GLN A 1 171 ? -14.636 9.126 -5.799 1.00 48.56 171 GLN A N 1
ATOM 1317 C CA . GLN A 1 171 ? -15.972 8.997 -6.375 1.00 48.56 171 GLN A CA 1
ATOM 1318 C C . GLN A 1 171 ? -15.968 7.869 -7.410 1.00 48.56 171 GLN A C 1
ATOM 1320 O O . GLN A 1 171 ? -15.395 8.016 -8.488 1.00 48.56 171 GLN A O 1
ATOM 1325 N N . TYR A 1 172 ? -16.619 6.750 -7.094 1.00 43.53 172 TYR A N 1
ATOM 1326 C CA . TYR A 1 172 ? -16.817 5.648 -8.039 1.00 43.53 172 TYR A CA 1
ATOM 1327 C C . TYR A 1 172 ? -18.095 5.925 -8.847 1.00 43.53 172 TYR A C 1
ATOM 1329 O O . TYR A 1 172 ? -19.165 6.088 -8.256 1.00 43.53 172 TYR A O 1
ATOM 1337 N N . ARG A 1 173 ? -17.965 6.056 -10.174 1.00 39.31 173 ARG A N 1
ATOM 1338 C CA . ARG A 1 173 ? -19.092 6.214 -11.111 1.00 39.31 173 ARG A CA 1
ATOM 1339 C C . ARG A 1 173 ? -19.689 4.869 -11.502 1.00 39.31 173 ARG A C 1
ATOM 1341 O O . ARG A 1 173 ? -18.903 3.914 -11.685 1.00 39.31 173 ARG A O 1
#